Protein AF-A0A2N5IBM0-F1 (afdb_monomer_lite)

Structure (mmCIF, N/CA/C/O backbone):
data_AF-A0A2N5IBM0-F1
#
_entry.id   AF-A0A2N5IBM0-F1
#
loop_
_atom_site.group_PDB
_atom_site.id
_atom_site.type_symbol
_atom_site.label_atom_id
_atom_site.label_alt_id
_atom_site.label_comp_id
_atom_site.label_asym_id
_atom_site.label_entity_id
_atom_site.label_seq_id
_atom_site.pdbx_PDB_ins_code
_atom_site.Cartn_x
_atom_site.Cartn_y
_atom_site.Cartn_z
_atom_site.occupancy
_atom_site.B_iso_or_equiv
_atom_site.auth_seq_id
_atom_site.auth_comp_id
_atom_site.auth_asym_id
_atom_site.auth_atom_id
_atom_site.pdbx_PDB_model_num
ATOM 1 N N . MET A 1 1 ? -4.913 -11.380 8.020 1.00 71.50 1 MET A N 1
ATOM 2 C CA . MET A 1 1 ? -4.009 -10.357 8.608 1.00 71.50 1 MET A CA 1
ATOM 3 C C . MET A 1 1 ? -2.599 -10.583 8.095 1.00 71.50 1 MET A C 1
ATOM 5 O O . MET A 1 1 ? -2.030 -11.643 8.334 1.00 71.50 1 MET A O 1
ATOM 9 N N . ASN A 1 2 ? -2.054 -9.581 7.421 1.00 81.44 2 ASN A N 1
ATOM 10 C CA . ASN A 1 2 ? -0.691 -9.516 6.918 1.00 81.44 2 ASN A CA 1
ATOM 11 C C . ASN A 1 2 ? 0.283 -9.230 8.078 1.00 81.44 2 ASN A C 1
ATOM 13 O O . ASN A 1 2 ? 0.271 -8.148 8.670 1.00 81.44 2 ASN A O 1
ATOM 17 N N . LYS A 1 3 ? 1.095 -10.230 8.436 1.00 84.31 3 LYS A N 1
ATOM 18 C CA . LYS A 1 3 ? 2.022 -10.134 9.571 1.00 84.31 3 LYS A CA 1
ATOM 19 C C . LYS A 1 3 ? 3.274 -9.338 9.218 1.00 84.31 3 LYS A C 1
ATOM 21 O O . LYS A 1 3 ? 3.689 -8.529 10.040 1.00 84.31 3 LYS A O 1
ATOM 26 N N . THR A 1 4 ? 3.812 -9.484 8.009 1.00 87.50 4 THR A N 1
ATOM 27 C CA . THR A 1 4 ? 5.029 -8.768 7.602 1.00 87.50 4 THR A CA 1
ATOM 28 C C . THR A 1 4 ? 4.794 -7.266 7.571 1.00 87.50 4 THR A C 1
ATOM 30 O O . THR A 1 4 ? 5.563 -6.519 8.162 1.00 87.50 4 THR A O 1
ATOM 33 N N . LEU A 1 5 ? 3.698 -6.793 6.966 1.00 86.75 5 LEU A N 1
ATOM 34 C CA . LEU A 1 5 ? 3.370 -5.366 6.938 1.00 86.75 5 LEU A CA 1
ATOM 35 C C . LEU A 1 5 ? 3.181 -4.813 8.351 1.00 86.75 5 LEU A C 1
ATOM 37 O O . LEU A 1 5 ? 3.634 -3.710 8.645 1.00 86.75 5 LEU A O 1
ATOM 41 N N . LYS A 1 6 ? 2.539 -5.581 9.239 1.00 86.44 6 LYS A N 1
ATOM 42 C CA . LYS A 1 6 ? 2.393 -5.195 10.644 1.00 86.44 6 LYS A CA 1
ATOM 43 C C . LYS A 1 6 ? 3.760 -5.047 11.325 1.00 86.44 6 LYS A C 1
ATOM 45 O O . LYS A 1 6 ? 4.031 -3.995 11.897 1.00 86.44 6 LYS A O 1
ATOM 50 N N . GLU A 1 7 ? 4.633 -6.044 11.203 1.00 88.88 7 GLU A N 1
ATOM 51 C CA . GLU A 1 7 ? 5.989 -6.016 11.771 1.00 88.88 7 GLU A CA 1
ATOM 52 C C . GLU A 1 7 ? 6.839 -4.873 11.190 1.00 88.88 7 GLU A C 1
ATOM 54 O O . GLU A 1 7 ? 7.524 -4.163 11.932 1.00 88.88 7 GLU A O 1
ATOM 59 N N . MET A 1 8 ? 6.750 -4.629 9.879 1.00 88.69 8 MET A N 1
ATOM 60 C CA . MET A 1 8 ? 7.423 -3.516 9.200 1.00 88.69 8 MET A CA 1
ATOM 61 C C . MET A 1 8 ? 6.976 -2.153 9.740 1.00 88.69 8 MET A C 1
ATOM 63 O O . MET A 1 8 ? 7.793 -1.243 9.839 1.00 88.69 8 MET A O 1
ATOM 67 N N . VAL A 1 9 ? 5.700 -1.985 10.099 1.00 88.69 9 VAL A N 1
ATOM 68 C CA . VAL A 1 9 ? 5.185 -0.724 10.663 1.00 88.69 9 VAL A CA 1
ATOM 69 C C . VAL A 1 9 ? 5.591 -0.544 12.124 1.00 88.69 9 VAL A C 1
ATOM 71 O O . VAL A 1 9 ? 5.927 0.570 12.525 1.00 88.69 9 VAL A O 1
ATOM 74 N N . GLU A 1 10 ? 5.565 -1.619 12.914 1.00 87.31 10 GLU A N 1
ATOM 75 C CA . GLU A 1 10 ? 5.909 -1.594 14.343 1.00 87.31 10 GLU A CA 1
ATOM 76 C C . GLU A 1 10 ? 7.407 -1.351 14.581 1.00 87.31 10 GLU A C 1
ATOM 78 O O . GLU A 1 10 ? 7.785 -0.704 15.558 1.00 87.31 10 GLU A O 1
ATOM 83 N N . THR A 1 11 ? 8.265 -1.837 13.681 1.00 87.81 11 THR A N 1
ATOM 84 C CA . THR A 1 11 ? 9.730 -1.706 13.790 1.00 87.81 11 THR A CA 1
ATOM 85 C C . THR A 1 11 ? 10.311 -0.603 12.906 1.00 87.81 11 THR A C 1
ATOM 87 O O . THR A 1 11 ? 11.381 -0.059 13.198 1.00 87.81 11 THR A O 1
ATOM 90 N N . GLY A 1 12 ? 9.615 -0.260 11.823 1.00 82.94 12 GLY A N 1
ATOM 91 C CA . GLY A 1 12 ? 10.070 0.681 10.815 1.00 82.94 12 GLY A CA 1
ATOM 92 C C . GLY A 1 12 ? 9.965 2.138 11.250 1.00 82.94 12 GLY A C 1
ATOM 93 O O . GLY A 1 12 ? 9.052 2.562 11.961 1.00 82.94 12 GLY A O 1
ATOM 94 N N . LYS A 1 13 ? 10.911 2.939 10.762 1.00 85.12 13 LYS A N 1
ATOM 95 C CA . LYS A 1 13 ? 10.915 4.399 10.895 1.00 85.12 13 LYS A CA 1
ATOM 96 C C . LYS A 1 13 ? 10.642 5.032 9.535 1.00 85.12 13 LYS A C 1
ATOM 98 O O . LYS A 1 13 ? 10.971 4.414 8.520 1.00 85.12 13 LYS A O 1
ATOM 103 N N . PRO A 1 14 ? 10.078 6.251 9.492 1.00 86.88 14 PRO A N 1
ATOM 104 C CA . PRO A 1 14 ? 9.889 6.925 8.224 1.00 86.88 14 PRO A CA 1
ATOM 105 C C . PRO A 1 14 ? 11.245 7.154 7.556 1.00 86.88 14 PRO A C 1
ATOM 107 O O . PRO A 1 14 ? 12.193 7.588 8.215 1.00 86.88 14 PRO A O 1
ATOM 110 N N . LYS A 1 15 ? 11.330 6.945 6.239 1.00 85.00 15 LYS A N 1
ATOM 111 C CA . LYS A 1 15 ? 12.527 7.346 5.471 1.00 85.00 15 LYS A CA 1
ATOM 112 C C . LYS A 1 15 ? 12.714 8.872 5.458 1.00 85.00 15 LYS A C 1
ATOM 114 O O . LYS A 1 15 ? 13.803 9.368 5.187 1.00 85.00 15 LYS A O 1
ATOM 119 N N . LEU A 1 16 ? 11.657 9.610 5.803 1.00 82.06 16 LEU A N 1
ATOM 120 C CA . LEU A 1 16 ? 11.615 11.060 5.955 1.00 82.06 16 LEU A CA 1
ATOM 121 C C . LEU A 1 16 ? 11.727 11.472 7.434 1.00 82.06 16 LEU A C 1
ATOM 123 O O . LEU A 1 16 ? 10.717 11.498 8.140 1.00 82.06 16 LEU A O 1
ATOM 127 N N . PRO A 1 17 ? 12.924 11.850 7.919 1.00 76.94 17 PRO A N 1
ATOM 128 C CA . PRO A 1 17 ? 13.152 12.135 9.338 1.00 76.94 17 PRO A CA 1
ATOM 129 C C . PRO A 1 17 ? 12.473 13.421 9.834 1.00 76.94 17 PRO A C 1
ATOM 131 O O . PRO A 1 17 ? 12.366 13.628 11.038 1.00 76.94 17 PRO A O 1
ATOM 134 N N . HIS A 1 18 ? 12.020 14.287 8.924 1.00 83.44 18 HIS A N 1
ATOM 135 C CA . HIS A 1 18 ? 11.379 15.567 9.244 1.00 83.44 18 HIS A CA 1
ATOM 136 C C . HIS A 1 18 ? 9.847 15.505 9.235 1.00 83.44 18 HIS A C 1
ATOM 138 O O . HIS A 1 18 ? 9.195 16.546 9.290 1.00 83.44 18 HIS A O 1
ATOM 144 N N . LEU A 1 19 ? 9.262 14.309 9.120 1.00 84.50 19 LEU A N 1
ATOM 145 C CA . LEU A 1 19 ? 7.814 14.164 9.095 1.00 84.50 19 LEU A CA 1
ATOM 146 C C . LEU A 1 19 ? 7.218 14.523 10.463 1.00 84.50 19 LEU A C 1
ATOM 148 O O . LEU A 1 19 ? 7.680 14.043 11.497 1.00 84.50 19 LEU A O 1
ATOM 152 N N . GLU A 1 20 ? 6.178 15.356 10.470 1.00 88.12 20 GLU A N 1
ATOM 153 C CA . GLU A 1 20 ? 5.479 15.707 11.705 1.00 88.12 20 GLU A CA 1
ATOM 154 C C . GLU A 1 20 ? 4.860 14.465 12.358 1.00 88.12 20 GLU A C 1
ATOM 156 O O . GLU A 1 20 ? 4.321 13.590 11.677 1.00 88.12 20 GLU A O 1
ATOM 161 N N . GLU A 1 21 ? 4.851 14.422 13.692 1.00 88.25 21 GLU A N 1
ATOM 162 C CA . GLU A 1 21 ? 4.325 13.285 14.458 1.00 88.25 21 GLU A CA 1
ATOM 163 C C . GLU A 1 21 ? 2.876 12.939 14.077 1.00 88.25 21 GLU A C 1
ATOM 165 O O . GLU A 1 21 ? 2.500 11.770 13.984 1.00 88.25 21 GLU A O 1
ATOM 170 N N . LYS A 1 22 ? 2.060 13.958 13.789 1.00 86.38 22 LYS A N 1
ATOM 171 C CA . LYS A 1 22 ? 0.676 13.774 13.344 1.00 86.38 22 LYS A CA 1
ATOM 172 C C . LYS A 1 22 ? 0.590 13.033 12.008 1.00 86.38 22 LYS A C 1
ATOM 174 O O . LYS A 1 22 ? -0.294 12.196 11.846 1.00 86.38 22 LYS A O 1
ATOM 179 N N . GLU A 1 23 ? 1.473 13.328 11.057 1.00 85.69 23 GLU A N 1
ATOM 180 C CA . GLU A 1 23 ? 1.491 12.625 9.772 1.00 85.69 23 GLU A CA 1
ATOM 181 C C . GLU A 1 23 ? 2.105 11.229 9.913 1.00 85.69 23 GLU A C 1
ATOM 183 O O . GLU A 1 23 ? 1.550 10.287 9.352 1.00 85.69 23 GLU A O 1
ATOM 188 N N . ILE A 1 24 ? 3.148 11.057 10.738 1.00 88.25 24 ILE A N 1
ATOM 189 C CA . ILE A 1 24 ? 3.688 9.730 11.089 1.00 88.25 24 ILE A CA 1
ATOM 190 C C . ILE A 1 24 ? 2.562 8.815 11.582 1.00 88.25 24 ILE A C 1
ATOM 192 O O . ILE A 1 24 ? 2.357 7.733 11.030 1.00 88.25 24 ILE A O 1
ATOM 196 N N . ARG A 1 25 ? 1.774 9.281 12.559 1.00 87.06 25 ARG A N 1
ATOM 197 C CA . ARG A 1 25 ? 0.655 8.512 13.118 1.00 87.06 25 ARG A CA 1
ATOM 198 C C . ARG A 1 25 ? -0.378 8.136 12.058 1.00 87.06 25 ARG A C 1
ATOM 200 O O . ARG A 1 25 ? -0.870 7.015 12.083 1.00 87.06 25 ARG A O 1
ATOM 207 N N . LYS A 1 26 ? -0.688 9.022 11.105 1.00 86.56 26 LYS A N 1
ATOM 208 C CA . LYS A 1 26 ? -1.638 8.720 10.017 1.00 86.56 26 LYS A CA 1
ATOM 209 C C . LYS A 1 26 ? -1.122 7.637 9.075 1.00 86.56 26 LYS A C 1
ATOM 211 O O . LYS A 1 26 ? -1.885 6.742 8.729 1.00 86.56 26 LYS A O 1
ATOM 216 N N . TYR A 1 27 ? 0.149 7.689 8.679 1.00 88.44 27 TYR A N 1
ATOM 217 C CA . TYR A 1 27 ? 0.741 6.639 7.844 1.00 88.44 27 TYR A CA 1
ATOM 218 C C . TYR A 1 27 ? 0.791 5.298 8.573 1.00 88.44 27 TYR A C 1
ATOM 220 O O . TYR A 1 27 ? 0.351 4.293 8.022 1.00 88.44 27 TYR A O 1
ATOM 228 N N . GLN A 1 28 ? 1.267 5.283 9.821 1.00 88.81 28 GLN A N 1
ATOM 229 C CA . GLN A 1 28 ? 1.307 4.065 10.631 1.00 88.81 28 GLN A CA 1
ATOM 230 C C . GLN A 1 28 ? -0.093 3.480 10.825 1.00 88.81 28 GLN A C 1
ATOM 232 O O . GLN A 1 28 ? -0.297 2.292 10.596 1.00 88.81 28 GLN A O 1
ATOM 237 N N . PHE A 1 29 ? -1.072 4.320 11.165 1.00 87.12 29 PHE A N 1
ATOM 238 C CA . PHE A 1 29 ? -2.466 3.910 11.283 1.00 87.12 29 PHE A CA 1
ATOM 239 C C . PHE A 1 29 ? -2.992 3.318 9.971 1.00 87.12 29 PHE A C 1
ATOM 241 O O . PHE A 1 29 ? -3.497 2.201 9.966 1.00 87.12 29 PHE A O 1
ATOM 248 N N . GLY A 1 30 ? -2.801 4.005 8.842 1.00 87.75 30 GLY A N 1
ATOM 249 C CA . GLY A 1 30 ? -3.213 3.519 7.524 1.00 87.75 30 GLY A CA 1
ATOM 250 C C . GLY A 1 30 ? -2.600 2.170 7.141 1.00 87.75 30 GLY A C 1
ATOM 251 O O . GLY A 1 30 ? -3.299 1.298 6.629 1.00 87.75 30 GLY A O 1
ATOM 252 N N . LEU A 1 31 ? -1.312 1.965 7.422 1.00 88.94 31 LEU A N 1
ATOM 253 C CA . LEU A 1 31 ? -0.633 0.700 7.137 1.00 88.94 31 LEU A CA 1
ATOM 254 C C . LEU A 1 31 ? -1.070 -0.430 8.083 1.00 88.94 31 LEU A C 1
ATOM 256 O O . LEU A 1 31 ? -1.212 -1.563 7.630 1.00 88.94 31 LEU A O 1
ATOM 260 N N . LEU A 1 32 ? -1.332 -0.141 9.363 1.00 87.00 32 LEU A N 1
ATOM 261 C CA . LEU A 1 32 ? -1.889 -1.115 10.317 1.00 87.00 32 LEU A CA 1
ATOM 262 C C . LEU A 1 32 ? -3.322 -1.524 9.958 1.00 87.00 32 LEU A C 1
ATOM 264 O O . LEU A 1 32 ? -3.711 -2.682 10.117 1.00 87.00 32 LEU A O 1
ATOM 268 N N . LEU A 1 33 ? -4.111 -0.579 9.450 1.00 82.88 33 LEU A N 1
ATOM 269 C CA . LEU A 1 33 ? -5.416 -0.883 8.882 1.00 82.88 33 LEU A CA 1
ATOM 270 C C . LEU A 1 33 ? -5.259 -1.818 7.691 1.00 82.88 33 LEU A C 1
ATOM 272 O O . LEU A 1 33 ? -5.821 -2.910 7.697 1.00 82.88 33 LEU A O 1
ATOM 276 N N . LEU A 1 34 ? -4.446 -1.431 6.704 1.00 84.31 34 LEU A N 1
ATOM 277 C CA . LEU A 1 34 ? -4.197 -2.244 5.517 1.00 84.31 34 LEU A CA 1
ATOM 278 C C . LEU A 1 34 ? -3.734 -3.660 5.891 1.00 84.31 34 LEU A C 1
ATOM 280 O O . LEU A 1 34 ? -4.255 -4.628 5.346 1.00 84.31 34 LEU A O 1
ATOM 284 N N . SER A 1 35 ? -2.833 -3.800 6.868 1.00 83.81 35 SER A N 1
ATOM 285 C CA . SER A 1 35 ? -2.345 -5.109 7.316 1.00 83.81 35 SER A CA 1
ATOM 286 C C . SER A 1 35 ? -3.430 -5.972 7.968 1.00 83.81 35 SER A C 1
ATOM 288 O O . SER A 1 35 ? -3.391 -7.201 7.892 1.00 83.81 35 SER A O 1
ATOM 290 N N . SER A 1 36 ? -4.443 -5.346 8.562 1.00 77.31 36 SER A N 1
ATOM 291 C CA . SER A 1 36 ? -5.601 -6.047 9.111 1.00 77.31 36 SER A CA 1
ATOM 292 C C . SER A 1 36 ? -6.534 -6.551 8.007 1.00 77.31 36 SER A C 1
ATOM 294 O O . SER A 1 36 ? -7.088 -7.640 8.149 1.00 77.31 36 SER A O 1
ATOM 296 N N . PHE A 1 37 ? -6.663 -5.812 6.896 1.00 71.81 37 PHE A N 1
ATOM 297 C CA . PHE A 1 37 ? -7.643 -6.096 5.841 1.00 71.81 37 PHE A CA 1
ATOM 298 C C . PHE A 1 37 ? -7.207 -7.082 4.761 1.00 71.81 37 PHE A C 1
ATOM 300 O O . PHE A 1 37 ? -8.062 -7.564 4.023 1.00 71.81 37 PHE A O 1
ATOM 307 N N . VAL A 1 38 ? -5.908 -7.331 4.608 1.00 72.94 38 VAL A N 1
ATOM 308 C CA . VAL A 1 38 ? -5.387 -8.031 3.425 1.00 72.94 38 VAL A CA 1
ATOM 309 C C . VAL A 1 38 ? -4.404 -9.127 3.824 1.00 72.94 38 VAL A C 1
ATOM 311 O O . VAL A 1 38 ? -3.710 -9.015 4.836 1.00 72.94 38 VAL A O 1
ATOM 314 N N . CYS A 1 39 ? -4.345 -10.191 3.031 1.00 69.75 39 CYS A N 1
ATOM 315 C CA . CYS A 1 39 ? -3.276 -11.189 3.020 1.00 69.75 39 CYS A CA 1
ATOM 316 C C . CYS A 1 39 ? -2.238 -10.857 1.936 1.00 69.75 39 CYS A C 1
ATOM 318 O O . CYS A 1 39 ? -2.491 -10.046 1.046 1.00 69.75 39 CYS A O 1
ATOM 320 N N . GLU A 1 40 ? -1.046 -11.438 2.047 1.00 68.12 40 GLU A N 1
ATOM 321 C CA . GLU A 1 40 ? 0.138 -11.023 1.284 1.00 68.12 40 GLU A CA 1
ATOM 322 C C . GLU A 1 40 ? 0.255 -11.662 -0.094 1.00 68.12 40 GLU A C 1
ATOM 324 O O . GLU A 1 40 ? 0.063 -12.864 -0.240 1.00 68.12 40 GLU A O 1
ATOM 329 N N . ASP A 1 41 ? 0.613 -10.834 -1.073 1.00 71.88 41 ASP A N 1
ATOM 330 C CA . ASP A 1 41 ? 1.095 -11.221 -2.403 1.00 71.88 41 ASP A CA 1
ATOM 331 C C . ASP A 1 41 ? 1.963 -10.111 -3.034 1.00 71.88 41 ASP A C 1
ATOM 333 O O . ASP A 1 41 ? 3.021 -10.374 -3.590 1.00 71.88 41 ASP A O 1
ATOM 337 N N . PHE A 1 42 ? 1.606 -8.829 -2.886 1.00 73.00 42 PHE A N 1
ATOM 338 C CA . PHE A 1 42 ? 2.458 -7.735 -3.389 1.00 73.00 42 PHE A CA 1
ATOM 339 C C . PHE A 1 42 ? 3.777 -7.565 -2.628 1.00 73.00 42 PHE A C 1
ATOM 341 O O . PHE A 1 42 ? 4.690 -6.931 -3.152 1.00 73.00 42 PHE A O 1
ATOM 348 N N . LEU A 1 43 ? 3.882 -8.108 -1.413 1.00 81.69 43 LEU A N 1
ATOM 349 C CA . LEU A 1 43 ? 5.140 -8.141 -0.662 1.00 81.69 43 LEU A CA 1
ATOM 350 C C . LEU A 1 43 ? 6.069 -9.277 -1.122 1.00 81.69 43 LEU A C 1
ATOM 352 O O . LEU A 1 43 ? 7.238 -9.272 -0.750 1.00 81.69 43 LEU A O 1
ATOM 356 N N . ASP A 1 44 ? 5.591 -10.180 -1.988 1.00 84.81 44 ASP A N 1
ATOM 357 C CA . ASP A 1 44 ? 6.440 -11.162 -2.676 1.00 84.81 44 ASP A CA 1
ATOM 358 C C . ASP A 1 44 ? 7.240 -10.520 -3.824 1.00 84.81 44 ASP A C 1
ATOM 360 O O . ASP A 1 44 ? 8.208 -11.098 -4.325 1.00 84.81 44 ASP A O 1
ATOM 364 N N . LEU A 1 45 ? 6.848 -9.316 -4.262 1.00 88.62 45 LEU A N 1
ATOM 365 C CA . LEU A 1 45 ? 7.613 -8.532 -5.226 1.00 88.62 45 LEU A CA 1
ATOM 366 C C . LEU A 1 45 ? 8.879 -7.967 -4.564 1.00 88.62 45 LEU A C 1
ATOM 368 O O . LEU A 1 45 ? 8.877 -7.680 -3.373 1.00 88.62 45 LEU A O 1
ATOM 372 N N . PRO A 1 46 ? 9.963 -7.721 -5.313 1.00 91.44 46 PRO A N 1
ATOM 373 C CA . PRO A 1 46 ? 11.106 -6.987 -4.783 1.00 91.44 46 PRO A CA 1
ATOM 374 C C . PRO A 1 46 ? 10.751 -5.525 -4.456 1.00 91.44 46 PRO A C 1
ATOM 376 O O . PRO A 1 46 ? 9.958 -4.880 -5.146 1.00 91.44 46 PRO A O 1
ATOM 379 N N . VAL A 1 47 ? 11.389 -4.960 -3.427 1.00 92.06 47 VAL A N 1
ATOM 380 C CA . VAL A 1 47 ? 11.321 -3.514 -3.151 1.00 92.06 47 VAL A CA 1
ATOM 381 C C . VAL A 1 47 ? 11.984 -2.744 -4.296 1.00 92.06 47 VAL A C 1
ATOM 383 O O . VAL A 1 47 ? 13.046 -3.134 -4.782 1.00 92.06 47 VAL A O 1
ATOM 386 N N . LEU A 1 48 ? 11.385 -1.627 -4.710 1.00 90.62 48 LEU A N 1
ATOM 387 C CA . LEU A 1 48 ? 11.965 -0.734 -5.711 1.00 90.62 48 LEU A CA 1
ATOM 388 C C . LEU A 1 48 ? 13.293 -0.150 -5.207 1.00 90.62 48 LEU A C 1
ATOM 390 O O . LEU A 1 48 ? 13.331 0.521 -4.175 1.00 90.62 48 LEU A O 1
ATOM 394 N N . SER A 1 49 ? 14.370 -0.389 -5.952 1.00 88.94 49 SER A N 1
ATOM 395 C CA . SER A 1 49 ? 15.710 0.099 -5.623 1.00 88.94 49 SER A CA 1
ATOM 396 C C . SER A 1 49 ? 16.007 1.460 -6.265 1.00 88.94 49 SER A C 1
ATOM 398 O O . SER A 1 49 ? 15.353 1.878 -7.223 1.00 88.94 49 SER A O 1
ATOM 400 N N . ASP A 1 50 ? 17.051 2.139 -5.787 1.00 86.44 50 ASP A N 1
ATOM 401 C CA . ASP A 1 50 ? 17.537 3.383 -6.406 1.00 86.44 50 ASP A CA 1
ATOM 402 C C . ASP A 1 50 ? 18.079 3.145 -7.835 1.00 86.44 50 ASP A C 1
ATOM 404 O O . ASP A 1 50 ? 18.043 4.036 -8.682 1.00 86.44 50 ASP A O 1
ATOM 408 N N . HIS A 1 51 ? 18.496 1.909 -8.130 1.00 88.12 51 HIS A N 1
ATOM 409 C CA . HIS A 1 51 ? 18.989 1.437 -9.430 1.00 88.12 51 HIS A CA 1
ATOM 410 C C . HIS A 1 51 ? 17.891 0.796 -10.295 1.00 88.12 51 HIS A C 1
ATOM 412 O O . HIS A 1 51 ? 18.169 -0.004 -11.183 1.00 88.12 51 HIS A O 1
ATOM 418 N N . LYS A 1 52 ? 16.619 1.132 -10.047 1.00 84.81 52 LYS A N 1
ATOM 419 C CA . LYS A 1 52 ? 15.454 0.486 -10.676 1.00 84.81 52 LYS A CA 1
ATOM 420 C C . LYS A 1 52 ? 15.499 0.374 -12.201 1.00 84.81 52 LYS A C 1
ATOM 422 O O . LYS A 1 52 ? 14.931 -0.565 -12.731 1.00 84.81 52 LYS A O 1
ATOM 427 N N . TYR A 1 53 ? 16.148 1.300 -12.908 1.00 91.44 53 TYR A N 1
ATOM 428 C CA . TYR A 1 53 ? 16.206 1.296 -14.377 1.00 91.44 53 TYR A CA 1
ATOM 429 C C . TYR A 1 53 ? 17.239 0.323 -14.968 1.00 91.44 53 TYR A C 1
ATOM 431 O O . TYR A 1 53 ? 17.329 0.216 -16.192 1.00 91.44 53 TYR A O 1
ATOM 439 N N . ASP A 1 54 ? 17.988 -0.387 -14.120 1.00 92.06 54 ASP A N 1
ATOM 440 C CA . ASP A 1 54 ? 18.986 -1.378 -14.533 1.00 92.06 54 ASP A CA 1
ATOM 441 C C . ASP A 1 54 ? 18.373 -2.771 -14.760 1.00 92.06 54 ASP A C 1
ATOM 443 O O . ASP A 1 54 ? 19.003 -3.637 -15.368 1.00 92.06 54 ASP A O 1
ATOM 447 N N . THR A 1 55 ? 17.138 -2.993 -14.298 1.00 92.06 55 THR A N 1
ATOM 448 C CA . THR A 1 55 ? 16.433 -4.277 -14.396 1.00 92.06 55 THR A CA 1
ATOM 449 C C . THR A 1 55 ? 14.953 -4.085 -14.694 1.00 92.06 55 THR A C 1
ATOM 451 O O . THR A 1 55 ? 14.279 -3.315 -14.011 1.00 92.06 55 THR A O 1
ATOM 454 N N . ASP A 1 56 ? 14.430 -4.851 -15.649 1.00 93.88 56 ASP A N 1
ATOM 455 C CA . ASP A 1 56 ? 12.993 -4.916 -15.909 1.00 93.88 56 ASP A CA 1
ATOM 456 C C . ASP A 1 56 ? 12.290 -5.799 -14.864 1.00 93.88 56 ASP A C 1
ATOM 458 O O . ASP A 1 56 ? 12.848 -6.789 -14.385 1.00 93.88 56 ASP A O 1
ATOM 462 N N . GLY A 1 57 ? 11.051 -5.452 -14.509 1.00 92.19 57 GLY A N 1
ATOM 463 C CA . GLY A 1 57 ? 10.268 -6.216 -13.539 1.00 92.19 57 GLY A CA 1
ATOM 464 C C . GLY A 1 57 ? 9.162 -5.427 -12.844 1.00 92.19 57 GLY A C 1
ATOM 465 O O . GLY A 1 57 ? 8.927 -4.249 -13.123 1.00 92.19 57 GLY A O 1
ATOM 466 N N . LEU A 1 58 ? 8.476 -6.109 -11.925 1.00 91.00 58 LEU A N 1
ATOM 467 C CA . LEU A 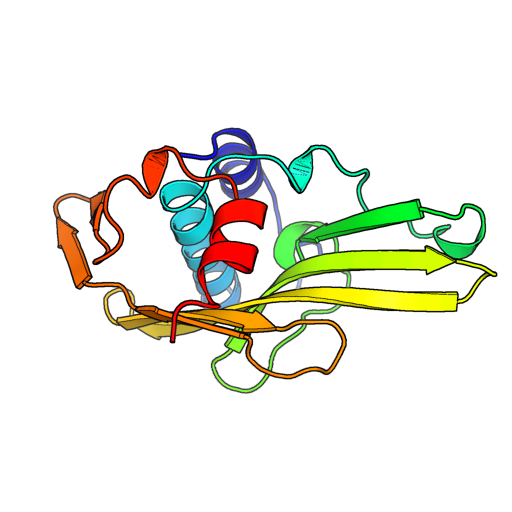1 58 ? 7.523 -5.510 -10.994 1.00 91.00 58 LEU A CA 1
ATOM 468 C C . LEU A 1 58 ? 8.186 -5.322 -9.635 1.00 91.00 58 LEU A C 1
ATOM 470 O O . LEU A 1 58 ? 8.838 -6.230 -9.128 1.00 91.00 58 LEU A O 1
ATOM 474 N N . PHE A 1 59 ? 7.975 -4.155 -9.045 1.00 92.56 59 PHE A N 1
ATOM 475 C CA . PHE A 1 59 ? 8.556 -3.772 -7.768 1.00 92.56 59 PHE A CA 1
ATOM 476 C C . PHE A 1 59 ? 7.510 -3.076 -6.915 1.00 92.56 59 PHE A C 1
ATOM 478 O O . PHE A 1 59 ? 6.600 -2.449 -7.453 1.00 92.56 59 PHE A O 1
ATOM 485 N N . TYR A 1 60 ? 7.662 -3.109 -5.596 1.00 91.06 60 TYR A N 1
ATOM 486 C CA . TYR A 1 60 ? 6.784 -2.361 -4.700 1.00 91.06 60 TYR A CA 1
ATOM 487 C C . TYR A 1 60 ? 7.532 -1.290 -3.907 1.00 91.06 60 TYR A C 1
ATOM 489 O O . TYR A 1 60 ? 8.747 -1.325 -3.706 1.00 91.06 60 TYR A O 1
ATOM 497 N N . THR A 1 61 ? 6.798 -0.293 -3.435 1.00 91.25 61 THR A N 1
ATOM 498 C CA . THR A 1 61 ? 7.299 0.745 -2.537 1.00 91.25 61 THR A CA 1
ATOM 499 C C . THR A 1 61 ? 6.223 1.064 -1.514 1.00 91.25 61 THR A C 1
ATOM 501 O O . THR A 1 61 ? 5.083 1.336 -1.878 1.00 91.25 61 THR A O 1
ATOM 504 N N . ILE A 1 62 ? 6.587 1.052 -0.232 1.00 91.69 62 ILE A N 1
ATOM 505 C CA . ILE A 1 62 ? 5.753 1.591 0.844 1.00 91.69 62 ILE A CA 1
ATOM 506 C C . ILE A 1 62 ? 6.271 2.996 1.112 1.00 91.69 62 ILE A C 1
ATOM 508 O O . ILE A 1 62 ? 7.384 3.136 1.620 1.00 91.69 62 ILE A O 1
ATOM 512 N N . SER A 1 63 ? 5.505 4.033 0.765 1.00 88.81 63 SER A N 1
ATOM 513 C CA . SER A 1 63 ? 6.014 5.414 0.783 1.00 88.81 63 SER A CA 1
ATOM 514 C C . SER A 1 63 ? 6.545 5.832 2.153 1.00 88.81 63 SER A C 1
ATOM 516 O O . SER A 1 63 ? 7.597 6.452 2.242 1.00 88.81 63 SER A O 1
ATOM 518 N N . TYR A 1 64 ? 5.878 5.413 3.231 1.00 89.38 64 TYR A N 1
ATOM 519 C CA . TYR A 1 64 ? 6.328 5.680 4.598 1.00 89.38 64 TYR A CA 1
ATOM 520 C C . TYR A 1 64 ? 7.725 5.102 4.896 1.00 89.38 64 TYR A C 1
ATOM 522 O O . TYR A 1 64 ? 8.548 5.776 5.509 1.00 89.38 64 TYR A O 1
ATOM 530 N N . LEU A 1 65 ? 8.014 3.876 4.448 1.00 89.56 65 LEU A N 1
ATOM 531 C CA . LEU A 1 65 ? 9.224 3.135 4.830 1.00 89.56 65 LEU A CA 1
ATOM 532 C C . LEU A 1 65 ? 10.369 3.281 3.824 1.00 89.56 65 LEU A C 1
ATOM 534 O O . LEU A 1 65 ? 11.536 3.228 4.204 1.00 89.56 65 LEU A O 1
ATOM 538 N N . HIS A 1 66 ? 10.050 3.411 2.537 1.00 89.44 66 HIS A N 1
ATOM 539 C CA . HIS A 1 66 ? 11.009 3.215 1.448 1.00 89.44 66 HIS A CA 1
ATOM 540 C C . HIS A 1 66 ? 11.192 4.450 0.565 1.00 89.44 66 HIS A C 1
ATOM 542 O O . HIS A 1 66 ? 12.203 4.526 -0.136 1.00 89.44 66 HIS A O 1
ATOM 548 N N . ASP A 1 67 ? 10.275 5.419 0.596 1.00 83.31 67 ASP A N 1
ATOM 549 C CA . ASP A 1 67 ? 10.317 6.581 -0.293 1.00 83.31 67 ASP A CA 1
ATOM 550 C C . ASP A 1 67 ? 10.850 7.830 0.423 1.00 83.31 67 ASP A C 1
ATOM 552 O O . ASP A 1 67 ? 10.494 8.143 1.557 1.00 83.31 67 ASP A O 1
ATOM 556 N N . SER A 1 68 ? 11.761 8.536 -0.244 1.00 75.94 68 SER A N 1
ATOM 557 C CA . SER A 1 68 ? 12.287 9.829 0.206 1.00 75.94 68 SER A CA 1
ATOM 558 C C . SER A 1 68 ? 11.316 10.982 -0.049 1.00 75.94 68 SER A C 1
ATOM 560 O O . SER A 1 68 ? 11.623 12.121 0.287 1.00 75.94 68 SER A O 1
ATOM 562 N N . GLN A 1 69 ? 10.172 10.716 -0.678 1.00 75.81 69 GLN A N 1
ATOM 563 C CA . GLN A 1 69 ? 9.077 11.655 -0.868 1.00 75.81 69 GLN A CA 1
ATOM 564 C C . GLN A 1 69 ? 7.754 10.976 -0.501 1.00 75.81 69 GLN A C 1
ATOM 566 O O . GLN A 1 69 ? 7.574 9.778 -0.695 1.00 75.81 69 GLN A O 1
ATOM 571 N N . LEU A 1 70 ? 6.807 11.740 0.046 1.00 67.12 70 LEU A N 1
ATOM 572 C CA . LEU A 1 70 ? 5.461 11.226 0.290 1.00 67.12 70 LEU A CA 1
ATOM 573 C C . LEU A 1 70 ? 4.553 11.566 -0.882 1.00 67.12 70 LEU A C 1
ATOM 575 O O . LEU A 1 70 ? 4.428 12.732 -1.253 1.00 67.12 70 LEU A O 1
ATOM 579 N N . GLY A 1 71 ? 3.838 10.563 -1.384 1.00 65.31 71 GLY A N 1
ATOM 580 C CA . GLY A 1 71 ? 2.641 10.794 -2.179 1.00 65.31 71 GLY A CA 1
ATOM 581 C C . GLY A 1 71 ? 1.493 11.204 -1.259 1.00 65.31 71 GLY A C 1
ATOM 582 O O . GLY A 1 71 ? 0.903 10.356 -0.588 1.00 65.31 71 GLY A O 1
ATOM 583 N N . TYR A 1 72 ? 1.164 12.494 -1.212 1.00 69.06 72 TYR A N 1
ATOM 584 C CA . TYR A 1 72 ? -0.043 12.972 -0.539 1.00 69.06 72 TYR A CA 1
ATOM 585 C C . TYR A 1 72 ? -0.836 13.919 -1.436 1.00 69.06 72 TYR A C 1
ATOM 587 O O . TYR A 1 72 ? -0.276 14.716 -2.186 1.00 69.06 72 TYR A O 1
ATOM 595 N N . SER A 1 73 ? -2.159 13.834 -1.339 1.00 65.19 73 SER A N 1
ATOM 596 C CA . SER A 1 73 ? -3.085 14.753 -2.000 1.00 65.19 73 SER A CA 1
ATOM 597 C C . SER A 1 73 ? -4.207 15.086 -1.026 1.00 65.19 73 SER A C 1
ATOM 599 O O . SER A 1 73 ? -5.142 14.306 -0.841 1.00 65.19 73 SER A O 1
ATOM 601 N N . GLY A 1 74 ? -4.089 16.232 -0.349 1.00 73.19 74 GLY A N 1
ATOM 602 C CA . GLY A 1 74 ? -5.039 16.658 0.680 1.00 73.19 74 GLY A CA 1
ATOM 603 C C . GLY A 1 74 ? -5.100 15.681 1.860 1.00 73.19 74 GLY A C 1
ATOM 604 O O . GLY A 1 74 ? -4.174 15.601 2.667 1.00 73.19 74 GLY A O 1
ATOM 605 N N . THR A 1 75 ? -6.208 14.949 1.982 1.00 75.81 75 THR A N 1
ATOM 606 C CA . THR A 1 75 ? -6.429 13.935 3.029 1.00 75.81 75 THR A CA 1
ATOM 607 C C . THR A 1 75 ? -5.944 12.537 2.652 1.00 75.81 75 THR A C 1
ATOM 609 O O . THR A 1 75 ? -5.923 11.658 3.516 1.00 75.81 75 THR A O 1
ATOM 612 N N . SER A 1 76 ? -5.533 12.336 1.405 1.00 85.25 76 SER A N 1
ATOM 613 C CA . SER A 1 76 ? -5.119 11.034 0.898 1.00 85.25 76 SER A CA 1
ATOM 614 C C . SER A 1 76 ? -3.623 10.819 1.115 1.00 85.25 76 SER A C 1
ATOM 616 O O . SER A 1 76 ? -2.814 11.696 0.789 1.00 85.25 76 SER A O 1
ATOM 618 N N . ARG A 1 77 ? -3.253 9.668 1.685 1.00 88.56 77 ARG A N 1
ATOM 619 C CA . ARG A 1 77 ? -1.872 9.227 1.926 1.00 88.56 77 ARG A CA 1
ATOM 620 C C . ARG A 1 77 ? -1.606 7.976 1.109 1.00 88.56 77 ARG A C 1
ATOM 622 O O . ARG A 1 77 ? -2.324 6.993 1.262 1.00 88.56 77 ARG A O 1
ATOM 629 N N . THR A 1 78 ? -0.558 7.995 0.296 1.00 90.69 78 THR A N 1
ATOM 630 C CA . THR A 1 78 ? -0.155 6.822 -0.489 1.00 90.69 78 THR A CA 1
ATOM 631 C C . THR A 1 78 ? 0.487 5.786 0.429 1.00 90.69 78 THR A C 1
ATOM 633 O O . THR A 1 78 ? 1.538 6.037 1.014 1.00 90.69 78 THR A O 1
ATOM 636 N N . LEU A 1 79 ? -0.133 4.620 0.578 1.00 90.12 79 LEU A N 1
ATOM 637 C CA . LEU A 1 79 ? 0.368 3.551 1.440 1.00 90.12 79 LEU A CA 1
ATOM 638 C C . LEU A 1 79 ? 1.330 2.624 0.701 1.00 90.12 79 LEU A C 1
ATOM 640 O O . LEU A 1 79 ? 2.402 2.308 1.217 1.00 90.12 79 LEU A O 1
ATOM 644 N N . LEU A 1 80 ? 0.945 2.197 -0.501 1.00 89.62 80 LEU A N 1
ATOM 645 C CA . LEU A 1 80 ? 1.685 1.233 -1.308 1.00 89.62 80 LEU A CA 1
ATOM 646 C C . LEU A 1 80 ? 1.587 1.605 -2.784 1.00 89.62 80 LEU A C 1
ATOM 648 O O . LEU A 1 80 ? 0.515 1.947 -3.283 1.00 89.62 80 LEU A O 1
ATOM 652 N N . VAL A 1 81 ? 2.709 1.495 -3.485 1.00 89.88 81 VAL A N 1
ATOM 653 C CA . VAL A 1 81 ? 2.794 1.654 -4.935 1.00 89.88 81 VAL A CA 1
ATOM 654 C C . VAL A 1 81 ? 3.455 0.419 -5.517 1.00 89.88 81 VAL A C 1
ATOM 656 O O . VAL A 1 81 ? 4.504 -0.001 -5.031 1.00 89.88 81 VAL A O 1
ATOM 659 N N . VAL A 1 82 ? 2.864 -0.140 -6.566 1.00 89.25 82 VAL A N 1
ATOM 660 C CA . VAL A 1 82 ? 3.518 -1.134 -7.416 1.00 89.25 82 VAL A CA 1
ATOM 661 C C . VAL A 1 82 ? 3.976 -0.418 -8.671 1.00 89.25 82 VAL A C 1
ATOM 663 O O . VAL A 1 82 ? 3.203 0.298 -9.302 1.00 89.25 82 VAL A O 1
ATOM 666 N N . TRP A 1 83 ? 5.235 -0.623 -9.024 1.00 90.06 83 TRP A N 1
ATOM 667 C CA . TRP A 1 83 ? 5.890 -0.088 -10.204 1.00 90.06 83 TRP A CA 1
ATOM 668 C C . TRP A 1 83 ? 6.172 -1.214 -11.184 1.00 90.06 83 TRP A C 1
ATOM 670 O O . TRP A 1 83 ? 6.588 -2.300 -10.782 1.00 90.06 83 TRP A O 1
ATOM 680 N N . LYS A 1 84 ? 6.014 -0.930 -12.474 1.00 91.44 84 LYS A N 1
ATOM 681 C CA . LYS A 1 84 ? 6.579 -1.748 -13.541 1.00 91.44 84 LYS A CA 1
ATOM 682 C C . LYS A 1 84 ? 7.718 -0.979 -14.193 1.00 91.44 84 LYS A C 1
ATOM 684 O O . LYS A 1 84 ? 7.520 0.157 -14.629 1.00 91.44 84 LYS A O 1
ATOM 689 N N . ILE A 1 85 ? 8.892 -1.601 -14.233 1.00 93.94 85 ILE A N 1
ATOM 690 C CA . ILE A 1 85 ? 10.036 -1.143 -15.015 1.00 93.94 85 ILE A CA 1
ATOM 691 C C . ILE A 1 85 ? 10.119 -2.005 -16.264 1.00 93.94 85 ILE A C 1
ATOM 693 O O . ILE A 1 85 ? 10.164 -3.231 -16.177 1.00 93.94 85 ILE A O 1
ATOM 697 N N . GLU A 1 86 ? 10.099 -1.357 -17.418 1.00 92.44 86 GLU A N 1
ATOM 698 C CA . GLU A 1 86 ? 10.232 -2.015 -18.710 1.00 92.44 86 GLU A CA 1
ATOM 699 C C . GLU A 1 86 ? 10.867 -1.034 -19.689 1.00 92.44 86 GLU A C 1
ATOM 701 O O . GLU A 1 86 ? 10.456 0.128 -19.767 1.00 92.44 86 GLU A O 1
ATOM 706 N N . ASN A 1 87 ? 11.884 -1.477 -20.431 1.00 91.50 87 ASN A N 1
ATOM 707 C CA . ASN A 1 87 ? 12.580 -0.637 -21.411 1.00 91.50 87 ASN A CA 1
ATOM 708 C C . ASN A 1 87 ? 13.073 0.697 -20.811 1.00 91.50 87 ASN A C 1
ATOM 710 O O . ASN A 1 87 ? 12.927 1.761 -21.421 1.00 91.50 87 ASN A O 1
ATOM 714 N N . ARG A 1 88 ? 13.631 0.652 -19.589 1.00 89.06 88 ARG A N 1
ATOM 715 C CA . ARG A 1 88 ? 14.128 1.826 -18.831 1.00 89.06 88 ARG A CA 1
ATOM 716 C C . ARG A 1 88 ? 13.072 2.897 -18.540 1.00 89.06 88 ARG A C 1
ATOM 718 O O . ARG A 1 88 ? 13.410 4.018 -18.167 1.00 89.06 88 ARG A O 1
ATOM 725 N N . SER A 1 89 ? 11.801 2.560 -18.703 1.00 88.50 89 SER A N 1
ATOM 726 C CA . SER A 1 89 ? 10.672 3.412 -18.357 1.00 88.50 89 SER A CA 1
ATOM 727 C C . SER A 1 89 ? 9.977 2.832 -17.137 1.00 88.50 89 SER A C 1
ATOM 729 O O . SER A 1 89 ? 9.893 1.615 -16.984 1.00 88.50 89 SER A O 1
ATOM 731 N N . SER A 1 90 ? 9.477 3.700 -16.260 1.00 88.44 90 SER A N 1
ATOM 732 C CA . SER A 1 90 ? 8.684 3.286 -15.104 1.00 88.44 90 SER A CA 1
ATOM 733 C C . SER A 1 90 ? 7.254 3.771 -15.240 1.00 88.44 90 SER A C 1
ATOM 735 O O . SER A 1 90 ? 7.033 4.943 -15.544 1.00 88.44 90 SER A O 1
ATOM 737 N N . PHE A 1 91 ? 6.301 2.910 -14.917 1.00 88.50 91 PHE A N 1
ATOM 738 C CA . PHE A 1 91 ? 4.901 3.284 -14.763 1.00 88.50 91 PHE A CA 1
ATOM 739 C C . PHE A 1 91 ? 4.305 2.627 -13.523 1.00 88.50 91 PHE A C 1
ATOM 741 O O . PHE A 1 91 ? 4.858 1.665 -12.990 1.00 88.50 91 PHE A O 1
ATOM 748 N N . CYS A 1 92 ? 3.200 3.189 -13.044 1.00 86.12 92 CYS A N 1
ATOM 749 C CA . CYS A 1 92 ? 2.516 2.772 -11.828 1.00 86.12 92 CYS A CA 1
ATOM 750 C C . CYS A 1 92 ? 1.321 1.878 -12.199 1.00 86.12 92 CYS A C 1
ATOM 752 O O . CYS A 1 92 ? 0.257 2.414 -12.493 1.00 86.12 92 CYS A O 1
ATOM 754 N N . PRO A 1 93 ? 1.463 0.541 -12.249 1.00 81.06 93 PRO A N 1
ATOM 755 C CA . PRO A 1 93 ? 0.335 -0.362 -12.459 1.00 81.06 93 PRO A CA 1
ATOM 756 C C . PRO A 1 93 ? -0.715 -0.302 -11.346 1.00 81.06 93 PRO A C 1
ATOM 758 O O . PRO A 1 93 ? -1.880 -0.597 -11.605 1.00 81.06 93 PRO A O 1
ATOM 761 N N . LEU A 1 94 ? -0.313 0.044 -10.118 1.00 85.81 94 LEU A N 1
ATOM 762 C CA . LEU A 1 94 ? -1.203 0.045 -8.963 1.00 85.81 94 LEU A CA 1
ATOM 763 C C . LEU A 1 94 ? -0.743 1.042 -7.897 1.00 85.81 94 LEU A C 1
ATOM 765 O O . LEU A 1 94 ? 0.417 1.025 -7.482 1.00 85.81 94 LEU A O 1
ATOM 769 N N . ARG A 1 95 ? -1.683 1.831 -7.373 1.00 88.31 95 ARG A N 1
ATOM 770 C CA . ARG A 1 95 ? -1.485 2.671 -6.187 1.00 88.31 95 ARG A CA 1
ATOM 771 C C . ARG A 1 95 ? -2.599 2.435 -5.174 1.00 88.31 95 ARG A C 1
ATOM 773 O O . ARG A 1 95 ? -3.774 2.430 -5.533 1.00 88.31 95 ARG A O 1
ATOM 780 N N . ILE A 1 96 ? -2.228 2.286 -3.908 1.00 88.06 96 ILE A N 1
ATOM 781 C CA . ILE A 1 96 ? -3.158 2.178 -2.786 1.00 88.06 96 ILE A CA 1
ATOM 782 C C . ILE A 1 96 ? -2.977 3.392 -1.896 1.00 88.06 96 ILE A C 1
ATOM 784 O O . ILE A 1 96 ? -1.903 3.599 -1.327 1.00 88.06 96 ILE A O 1
ATOM 788 N N . ASP A 1 97 ? -4.061 4.134 -1.722 1.00 89.38 97 ASP A N 1
ATOM 789 C CA . ASP A 1 97 ? -4.112 5.282 -0.837 1.00 89.38 97 ASP A CA 1
ATOM 790 C C . ASP A 1 97 ? -5.064 5.034 0.331 1.00 89.38 97 ASP A C 1
ATOM 792 O O . ASP A 1 97 ? -6.008 4.245 0.242 1.00 89.38 97 ASP A O 1
ATOM 796 N N . VAL A 1 98 ? -4.863 5.785 1.407 1.00 87.62 98 VAL A N 1
ATOM 797 C CA . VAL A 1 98 ? -5.820 5.906 2.499 1.00 87.62 98 VAL A CA 1
ATOM 798 C C . VAL A 1 98 ? -6.225 7.360 2.692 1.00 87.62 98 VAL A C 1
ATOM 800 O O . VAL A 1 98 ? -5.388 8.248 2.857 1.00 87.62 98 VAL A O 1
ATOM 803 N N . ASP A 1 99 ? -7.528 7.600 2.716 1.00 87.94 99 ASP A N 1
ATOM 804 C CA . ASP A 1 99 ? -8.095 8.834 3.240 1.00 87.94 99 ASP A CA 1
ATOM 805 C C . ASP A 1 99 ? -8.401 8.628 4.715 1.00 87.94 99 ASP A C 1
ATOM 807 O O . ASP A 1 99 ? -9.178 7.744 5.065 1.00 87.94 99 ASP A O 1
ATOM 811 N N . ILE A 1 100 ? -7.803 9.447 5.577 1.00 77.06 100 ILE A N 1
ATOM 812 C CA . ILE A 1 100 ? -8.049 9.417 7.022 1.00 77.06 100 ILE A CA 1
ATOM 813 C C . ILE A 1 100 ? -8.601 10.778 7.416 1.00 77.06 100 ILE A C 1
ATOM 815 O O . ILE A 1 100 ? -7.860 11.768 7.478 1.00 77.06 100 ILE A O 1
ATOM 819 N N . THR A 1 101 ? -9.907 10.819 7.658 1.00 74.62 101 THR A N 1
ATOM 820 C CA . THR A 1 101 ? -10.584 11.976 8.250 1.00 74.62 101 THR A CA 1
ATOM 821 C C . THR A 1 101 ? -10.462 11.956 9.774 1.00 74.62 101 THR A C 1
ATOM 823 O O . THR A 1 101 ? -10.137 12.986 10.360 1.00 74.62 101 THR A O 1
ATOM 826 N N . ASP A 1 102 ? -10.606 10.782 10.397 1.00 70.31 102 ASP A N 1
ATOM 827 C CA . ASP A 1 102 ? -10.292 10.505 11.804 1.00 70.31 102 ASP A CA 1
ATOM 828 C C . ASP A 1 102 ? -10.075 8.986 12.019 1.00 70.31 102 ASP A C 1
ATOM 830 O O . ASP A 1 102 ? -10.132 8.209 11.068 1.00 70.31 102 ASP A O 1
ATOM 834 N N . GLU A 1 103 ? -9.798 8.548 13.253 1.00 64.44 103 GLU A N 1
ATOM 835 C CA . GLU A 1 103 ? -9.524 7.134 13.588 1.00 64.44 103 GLU A CA 1
ATOM 836 C C . GLU A 1 103 ? -10.713 6.183 13.350 1.00 64.44 103 GLU A C 1
ATOM 838 O O . GLU A 1 103 ? -10.543 4.965 13.314 1.00 64.44 103 GLU A O 1
ATOM 843 N N . LYS A 1 104 ? -11.927 6.717 13.202 1.00 67.88 104 LYS A N 1
ATOM 844 C CA . LYS A 1 104 ? -13.158 5.953 12.953 1.00 67.88 104 LYS A CA 1
ATOM 845 C C . LYS A 1 104 ? -13.643 6.095 11.512 1.00 67.88 104 LYS A C 1
ATOM 847 O O . LYS A 1 104 ? -14.385 5.244 11.038 1.00 67.88 104 LYS A O 1
ATOM 852 N N . ASN A 1 105 ? -13.208 7.142 10.819 1.00 72.06 105 ASN A N 1
ATOM 853 C CA . ASN A 1 105 ? -13.600 7.472 9.461 1.00 72.06 105 ASN A CA 1
ATOM 854 C C . ASN A 1 105 ? -12.374 7.457 8.551 1.00 72.06 105 ASN A C 1
ATOM 856 O O . ASN A 1 105 ? -11.640 8.450 8.446 1.00 72.06 105 ASN A O 1
ATOM 860 N N . PHE A 1 106 ? -12.194 6.337 7.856 1.00 77.12 106 PHE A N 1
ATOM 861 C CA . PHE A 1 106 ? -11.199 6.208 6.803 1.00 77.12 106 PHE A CA 1
ATOM 86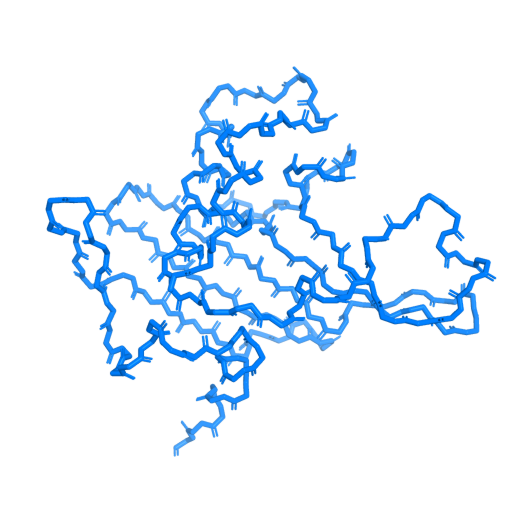2 C C . PHE A 1 106 ? -11.753 5.467 5.584 1.00 77.12 106 PHE A C 1
ATOM 864 O O . PHE A 1 106 ? -12.734 4.720 5.669 1.00 77.12 106 PHE A O 1
ATOM 871 N N . SER A 1 107 ? -11.088 5.650 4.445 1.00 80.75 107 SER A N 1
ATOM 872 C CA . SER A 1 107 ? -11.301 4.819 3.265 1.00 80.75 107 SER A CA 1
ATOM 873 C C . SER A 1 107 ? -9.996 4.419 2.603 1.00 80.75 107 SER A C 1
ATOM 875 O O . SER A 1 107 ? -9.093 5.240 2.474 1.00 80.75 107 SER A O 1
ATOM 877 N N . ILE A 1 108 ? -9.930 3.173 2.141 1.00 81.62 108 ILE A N 1
ATOM 878 C CA . ILE A 1 108 ? -8.863 2.693 1.265 1.00 81.62 108 ILE A CA 1
ATOM 879 C C . ILE A 1 108 ? -9.325 2.899 -0.176 1.00 81.62 108 ILE A C 1
ATOM 881 O O . ILE A 1 108 ? -10.414 2.461 -0.563 1.00 81.62 108 ILE A O 1
ATOM 885 N N . ASN A 1 109 ? -8.496 3.583 -0.957 1.00 84.25 109 ASN A N 1
ATOM 886 C CA . ASN A 1 109 ? -8.705 3.803 -2.379 1.00 84.25 109 ASN A CA 1
ATOM 887 C C . ASN A 1 109 ? -7.640 3.045 -3.165 1.00 84.25 109 ASN A C 1
ATOM 889 O O . ASN A 1 109 ? -6.460 3.102 -2.826 1.00 84.25 109 ASN A O 1
ATOM 893 N N . VAL A 1 110 ? -8.053 2.385 -4.239 1.00 80.44 110 VAL A N 1
ATOM 894 C CA . VAL A 1 110 ? -7.138 1.727 -5.172 1.00 80.44 110 VAL A CA 1
ATOM 895 C C . VAL A 1 110 ? -7.256 2.410 -6.522 1.00 80.44 110 VAL A C 1
ATOM 897 O O . VAL A 1 110 ? -8.365 2.669 -6.995 1.00 80.44 110 VAL A O 1
ATOM 900 N N . TYR A 1 111 ? -6.108 2.700 -7.118 1.00 81.56 111 TYR A N 1
ATOM 901 C CA . TYR A 1 111 ? -5.976 3.300 -8.435 1.00 81.56 111 TYR A CA 1
ATOM 902 C C . TYR A 1 111 ? -5.178 2.362 -9.331 1.00 81.56 111 TYR A C 1
ATOM 904 O O . TYR A 1 111 ? -4.163 1.811 -8.895 1.00 81.56 111 TYR A O 1
ATOM 912 N N . ASP A 1 112 ? -5.630 2.193 -10.568 1.00 80.56 112 ASP A N 1
ATOM 913 C CA . ASP A 1 112 ? -4.887 1.458 -11.588 1.00 80.56 112 ASP A CA 1
ATOM 914 C C . ASP A 1 112 ? -3.963 2.384 -12.402 1.00 80.56 112 ASP A C 1
ATOM 916 O O . ASP A 1 112 ? -3.813 3.577 -12.120 1.00 80.56 112 ASP A O 1
ATOM 920 N N . GLN A 1 113 ? -3.351 1.823 -13.445 1.00 76.56 113 GLN A N 1
ATOM 921 C CA . GLN A 1 113 ? -2.443 2.525 -14.354 1.00 76.56 113 GLN A CA 1
ATOM 922 C C . GLN A 1 113 ? -3.050 3.705 -15.124 1.00 76.56 113 GLN A C 1
ATOM 924 O O . GLN A 1 113 ? -2.301 4.559 -15.596 1.00 76.56 113 GLN A O 1
ATOM 929 N N . SER A 1 114 ? -4.375 3.768 -15.277 1.00 73.19 114 SER A N 1
ATOM 930 C CA . SER A 1 114 ? -5.052 4.911 -15.900 1.00 73.19 114 SER A CA 1
ATOM 931 C C . SER A 1 114 ? -5.192 6.094 -14.935 1.00 73.19 114 SER A C 1
ATOM 933 O O . SER A 1 114 ? -5.526 7.204 -15.348 1.00 73.19 114 SER A O 1
ATOM 935 N N . GLY A 1 115 ? -4.919 5.872 -13.644 1.00 68.62 115 GLY A N 1
ATOM 936 C CA . GLY A 1 115 ? -5.209 6.822 -12.578 1.00 68.62 115 GLY A CA 1
ATOM 937 C C . GLY A 1 115 ? -6.685 6.841 -12.181 1.00 68.62 115 GLY A C 1
ATOM 938 O O . GLY A 1 115 ? -7.056 7.611 -11.292 1.00 68.62 115 GLY A O 1
ATOM 939 N N . GLU A 1 116 ? -7.526 5.999 -12.791 1.00 73.88 116 GLU A N 1
ATOM 940 C CA . GLU A 1 116 ? -8.905 5.824 -12.362 1.00 73.88 116 GLU A CA 1
ATOM 941 C C . GLU A 1 116 ? -8.962 5.073 -11.035 1.00 73.88 116 GLU A C 1
ATOM 943 O O . GLU A 1 116 ? -8.243 4.102 -10.780 1.00 73.88 116 GLU A O 1
ATOM 948 N N . ARG A 1 117 ? -9.841 5.554 -10.154 1.00 75.75 117 ARG A N 1
ATOM 949 C CA . ARG A 1 117 ? -10.129 4.882 -8.894 1.00 75.75 117 ARG A CA 1
ATOM 950 C C . ARG A 1 117 ? -10.974 3.653 -9.194 1.00 75.75 117 ARG A C 1
ATOM 952 O O . ARG A 1 117 ? -12.184 3.768 -9.384 1.00 75.75 117 ARG A O 1
ATOM 959 N N . THR A 1 118 ? -10.346 2.492 -9.159 1.00 69.56 118 THR A N 1
ATOM 960 C CA . THR A 1 118 ? -11.007 1.212 -9.405 1.00 69.56 118 THR A CA 1
ATOM 961 C C . THR A 1 118 ? -11.779 0.728 -8.184 1.00 69.56 118 THR A C 1
ATOM 963 O O . THR A 1 118 ? -12.759 0.001 -8.324 1.00 69.56 118 THR A O 1
ATOM 966 N N . ILE A 1 119 ? -11.384 1.150 -6.973 1.00 70.75 119 ILE A N 1
ATOM 967 C CA . ILE A 1 119 ? -12.008 0.714 -5.717 1.00 70.75 119 ILE A CA 1
ATOM 968 C C . ILE A 1 119 ? -12.029 1.840 -4.681 1.00 70.75 119 ILE A C 1
ATOM 970 O O . ILE A 1 119 ? -11.038 2.542 -4.484 1.00 70.75 119 ILE A O 1
ATOM 974 N N . LYS A 1 120 ? -13.151 1.950 -3.957 1.00 77.06 120 LYS A N 1
ATOM 975 C CA . LYS A 1 120 ? -13.266 2.659 -2.675 1.00 77.06 120 LYS A CA 1
ATOM 976 C C . LYS A 1 120 ? -13.871 1.711 -1.640 1.00 77.06 120 LYS A C 1
ATOM 978 O O . LYS A 1 120 ? -14.913 1.111 -1.913 1.00 77.06 120 LYS A O 1
ATOM 983 N N . ARG A 1 121 ? -13.241 1.577 -0.472 1.00 72.38 121 ARG A N 1
ATOM 984 C CA . ARG A 1 121 ? -13.763 0.790 0.660 1.00 72.38 121 ARG A CA 1
ATOM 985 C C . ARG A 1 121 ? -13.689 1.593 1.946 1.00 72.38 121 ARG A C 1
ATOM 987 O O . ARG A 1 121 ? -12.673 2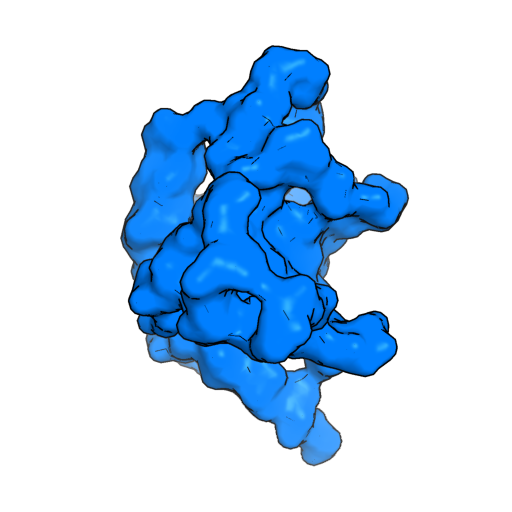.232 2.205 1.00 72.38 121 ARG A O 1
ATOM 994 N N . SER A 1 122 ? -14.755 1.545 2.735 1.00 68.00 122 SER A N 1
ATOM 995 C CA . SER A 1 122 ? -14.866 2.246 4.014 1.00 68.00 122 SER A CA 1
ATOM 996 C C . SER A 1 122 ? -14.827 1.264 5.182 1.00 68.00 122 SER A C 1
ATOM 998 O O . SER A 1 122 ? -15.257 0.116 5.057 1.00 68.00 122 SER A O 1
ATOM 1000 N N . LEU A 1 123 ? -14.309 1.725 6.322 1.00 68.62 123 LEU A N 1
ATOM 1001 C CA . LEU A 1 123 ? -14.474 1.020 7.591 1.00 68.62 123 LEU A CA 1
ATOM 1002 C C . LEU A 1 123 ? -15.944 1.016 7.998 1.00 68.62 123 LEU A C 1
ATOM 1004 O O . LEU A 1 123 ? -16.610 2.043 7.875 1.00 68.62 123 LEU A O 1
ATOM 1008 N N . ILE A 1 124 ? -16.412 -0.105 8.546 1.00 67.75 124 ILE A N 1
ATOM 1009 C CA . ILE A 1 124 ? -17.754 -0.186 9.129 1.00 67.75 124 ILE A CA 1
ATOM 1010 C C . ILE A 1 124 ? -17.716 0.009 10.640 1.00 67.75 124 ILE A C 1
ATOM 1012 O O . ILE A 1 124 ? -18.492 0.801 11.171 1.00 67.75 124 ILE A O 1
ATOM 1016 N N . SER A 1 125 ? -16.807 -0.668 11.345 1.00 69.38 125 SER A N 1
ATOM 1017 C CA . SER A 1 125 ? -16.663 -0.505 12.795 1.00 69.38 125 SER A CA 1
ATOM 1018 C C . SER A 1 125 ? -15.266 -0.883 13.298 1.00 69.38 125 SER A C 1
ATOM 1020 O O . SER A 1 125 ? -14.525 -1.620 12.650 1.00 69.38 125 SER A O 1
ATOM 1022 N N . ASN A 1 126 ? -14.899 -0.358 14.470 1.00 69.25 126 ASN A N 1
ATOM 1023 C CA . ASN A 1 126 ? -13.748 -0.800 15.259 1.00 69.25 126 ASN A CA 1
ATOM 1024 C C . ASN A 1 126 ? -14.264 -1.242 16.630 1.00 69.25 126 ASN A C 1
ATOM 1026 O O . ASN A 1 126 ? -14.816 -0.422 17.367 1.00 69.25 126 ASN A O 1
ATOM 1030 N N . GLU A 1 127 ? -14.076 -2.516 16.967 1.00 73.25 127 GLU A N 1
ATOM 1031 C CA . GLU A 1 127 ? -14.435 -3.065 18.274 1.00 73.25 127 GLU A CA 1
ATOM 1032 C C . GLU A 1 127 ? -13.191 -3.678 18.917 1.00 73.25 127 GLU A C 1
ATOM 1034 O O . GLU A 1 127 ? -12.584 -4.604 18.379 1.00 73.25 127 GLU A O 1
ATOM 1039 N N . ASN A 1 128 ? -12.787 -3.147 20.076 1.00 67.44 128 ASN A N 1
ATOM 1040 C CA . ASN A 1 128 ? -11.622 -3.613 20.839 1.00 67.44 128 ASN A CA 1
ATOM 1041 C C . ASN A 1 128 ? -10.317 -3.696 20.016 1.00 67.44 128 ASN A C 1
ATOM 1043 O O . ASN A 1 128 ? -9.520 -4.613 20.202 1.00 67.44 128 ASN A O 1
ATOM 1047 N N . GLY A 1 129 ? -10.097 -2.751 19.094 1.00 62.91 129 GLY A N 1
ATOM 1048 C CA . GLY A 1 129 ? -8.910 -2.726 18.232 1.00 62.91 129 GLY A CA 1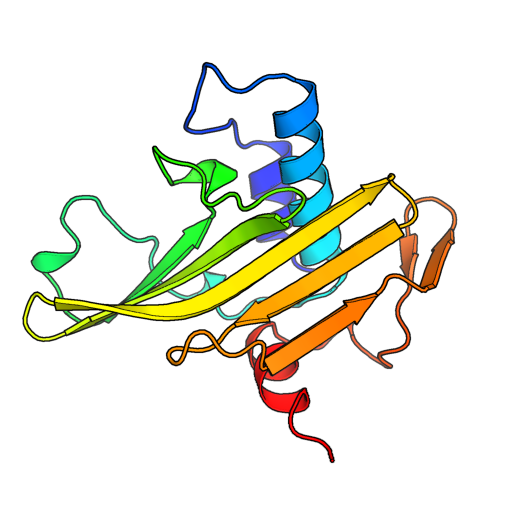
ATOM 1049 C C . GLY A 1 129 ? -8.989 -3.665 17.025 1.00 62.91 129 GLY A C 1
ATOM 1050 O O . GLY A 1 129 ? -8.027 -3.748 16.263 1.00 62.91 129 GLY A O 1
ATOM 1051 N N . THR A 1 130 ? -10.121 -4.349 16.835 1.00 65.94 130 THR A N 1
ATOM 1052 C CA . THR A 1 130 ? -10.415 -5.154 15.646 1.00 65.94 130 THR A CA 1
ATOM 1053 C C . THR A 1 130 ? -11.246 -4.328 14.674 1.00 65.94 130 THR A C 1
ATOM 1055 O O . THR A 1 130 ? -12.284 -3.782 15.046 1.00 65.94 130 THR A O 1
ATOM 1058 N N . TYR A 1 131 ? -10.782 -4.224 13.431 1.00 68.00 131 TYR A N 1
ATOM 1059 C CA . TYR A 1 131 ? -11.432 -3.447 12.378 1.00 68.00 131 TYR A CA 1
ATOM 1060 C C . TYR A 1 131 ? -12.321 -4.338 11.512 1.00 68.00 131 TYR A C 1
ATOM 1062 O O . TYR A 1 131 ? -11.851 -5.358 11.016 1.00 68.00 131 TYR A O 1
ATOM 1070 N N . TYR A 1 132 ? -13.566 -3.916 11.288 1.00 65.94 132 TYR A N 1
ATOM 1071 C CA . TYR A 1 132 ? -14.562 -4.636 10.497 1.00 65.94 132 TYR A CA 1
ATOM 1072 C C . TYR A 1 132 ? -14.908 -3.893 9.205 1.00 65.94 132 TYR A C 1
ATOM 1074 O O . TYR A 1 132 ? -14.946 -2.658 9.144 1.00 65.94 132 TYR A O 1
ATOM 1082 N N . THR A 1 133 ? -15.202 -4.671 8.167 1.00 68.00 133 THR A N 1
ATOM 1083 C CA . THR A 1 133 ? -15.606 -4.208 6.836 1.00 68.00 133 THR A CA 1
ATOM 1084 C C . THR A 1 133 ? -16.806 -5.020 6.334 1.00 68.00 133 THR A C 1
ATOM 1086 O O . THR A 1 133 ? -17.086 -6.095 6.853 1.00 68.00 133 THR A O 1
ATOM 1089 N N . GLU A 1 134 ? -17.514 -4.514 5.323 1.00 68.38 134 GLU A N 1
ATOM 1090 C CA . GLU A 1 134 ? -18.632 -5.197 4.631 1.00 68.38 134 GLU A CA 1
ATOM 1091 C C . GLU A 1 134 ? -18.174 -6.418 3.829 1.00 68.38 134 GLU A C 1
ATOM 1093 O O . GLU A 1 134 ? -18.996 -7.205 3.368 1.00 68.38 134 GLU A O 1
ATOM 1098 N N . ILE A 1 135 ? -16.866 -6.569 3.620 1.00 62.84 135 ILE A N 1
ATOM 1099 C CA . ILE A 1 135 ? -16.309 -7.640 2.804 1.00 62.84 135 ILE A CA 1
ATOM 1100 C C . ILE A 1 135 ? -16.259 -8.928 3.625 1.00 62.84 135 ILE A C 1
ATOM 1102 O O . ILE A 1 135 ? -15.421 -9.083 4.508 1.00 62.84 135 ILE A O 1
ATOM 1106 N N . GLU A 1 136 ? -17.108 -9.887 3.277 1.00 64.81 136 GLU A N 1
ATOM 1107 C CA . GLU A 1 136 ? -17.048 -11.233 3.843 1.00 64.81 136 GLU A CA 1
ATOM 1108 C C . GLU A 1 136 ? -15.721 -11.932 3.473 1.00 64.81 136 GLU A C 1
ATOM 1110 O O . GLU A 1 136 ? -15.285 -11.922 2.309 1.00 64.81 136 GLU A O 1
ATOM 1115 N N . GLY A 1 137 ? -15.063 -12.518 4.480 1.00 66.44 137 GLY A N 1
ATOM 1116 C CA . GLY A 1 137 ? -13.815 -13.273 4.334 1.00 66.44 137 GLY A CA 1
ATOM 1117 C C . GLY A 1 137 ? -12.581 -12.434 3.982 1.00 66.44 137 GLY A C 1
ATOM 1118 O O . GLY A 1 137 ? -11.612 -12.976 3.442 1.00 66.44 137 GLY A O 1
ATOM 1119 N N . TYR A 1 138 ? -12.610 -11.114 4.209 1.00 66.00 138 TYR A N 1
ATOM 1120 C CA . TYR A 1 138 ? -11.524 -10.187 3.858 1.00 66.00 138 TYR A CA 1
ATOM 1121 C C . TYR A 1 138 ? -10.163 -10.614 4.419 1.00 66.00 138 TYR A C 1
ATOM 1123 O O . TYR A 1 138 ? -9.141 -10.490 3.752 1.00 66.00 138 TYR A O 1
ATOM 1131 N N . GLU A 1 139 ? -10.159 -11.203 5.609 1.00 65.12 139 GLU A N 1
ATOM 1132 C CA . GLU A 1 139 ? -8.990 -11.673 6.334 1.00 65.12 139 GLU A CA 1
ATOM 1133 C C .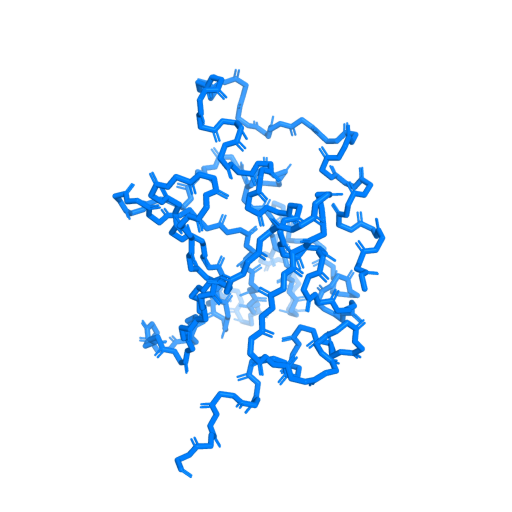 GLU A 1 139 ? -8.227 -12.798 5.630 1.00 65.12 139 GLU A C 1
ATOM 1135 O O . GLU A 1 139 ? -7.113 -13.108 6.054 1.00 65.12 139 GLU A O 1
ATOM 1140 N N . THR A 1 140 ? -8.821 -13.389 4.586 1.00 72.44 140 THR A N 1
ATOM 1141 C CA . THR A 1 140 ? -8.233 -14.433 3.734 1.00 72.44 140 THR A CA 1
ATOM 1142 C C . THR A 1 140 ? -7.907 -13.954 2.318 1.00 72.44 140 THR A C 1
ATOM 1144 O O . THR A 1 140 ? -7.218 -14.664 1.586 1.00 72.44 140 THR A O 1
ATOM 1147 N N . ARG A 1 141 ? -8.360 -12.757 1.916 1.00 74.12 141 ARG A N 1
ATOM 1148 C CA . ARG A 1 141 ? -8.146 -12.239 0.558 1.00 74.12 141 ARG A CA 1
ATOM 1149 C C . ARG A 1 141 ? -6.756 -11.643 0.421 1.00 74.12 141 ARG A C 1
ATOM 1151 O O . ARG A 1 141 ? -6.352 -10.801 1.218 1.00 74.12 141 ARG A O 1
ATOM 1158 N N . THR A 1 142 ? -6.045 -12.040 -0.624 1.00 78.12 142 THR A N 1
ATOM 1159 C CA . THR A 1 142 ? -4.798 -11.384 -1.028 1.00 78.12 142 THR A CA 1
ATOM 1160 C C . THR A 1 142 ? -5.066 -9.956 -1.491 1.00 78.12 142 THR A C 1
ATOM 1162 O O . THR A 1 142 ? -6.192 -9.595 -1.864 1.00 78.12 142 THR A O 1
ATOM 1165 N N . LEU A 1 143 ? -4.035 -9.118 -1.474 1.00 72.94 143 LEU A N 1
ATOM 1166 C CA . LEU A 1 143 ? -4.196 -7.736 -1.879 1.00 72.94 143 LEU A CA 1
ATOM 1167 C C . LEU A 1 143 ? -4.541 -7.650 -3.382 1.00 72.94 143 LEU A C 1
ATOM 1169 O O . LEU A 1 143 ? -5.378 -6.825 -3.738 1.00 72.94 143 LEU A O 1
ATOM 1173 N N . SER A 1 144 ? -4.048 -8.537 -4.262 1.00 70.75 144 SER A N 1
ATOM 1174 C CA . SER A 1 144 ? -4.478 -8.564 -5.679 1.00 70.75 144 SER A CA 1
ATOM 1175 C C . SER A 1 144 ? -5.925 -9.035 -5.875 1.00 70.75 144 SER A C 1
ATOM 1177 O O . SER A 1 144 ? -6.630 -8.544 -6.763 1.00 70.75 144 SER A O 1
ATOM 1179 N N . GLN A 1 145 ? -6.426 -9.942 -5.031 1.00 74.88 145 GLN A N 1
ATOM 1180 C CA . GLN A 1 145 ? -7.838 -10.346 -5.044 1.00 74.88 145 GLN A CA 1
ATOM 1181 C C . GLN A 1 145 ? -8.760 -9.198 -4.641 1.00 74.88 145 GLN A C 1
ATOM 1183 O O . GLN A 1 145 ? -9.851 -9.051 -5.194 1.00 74.88 145 GLN A O 1
ATOM 1188 N N . LEU A 1 146 ? -8.323 -8.356 -3.702 1.00 68.12 146 LEU A N 1
ATOM 1189 C CA .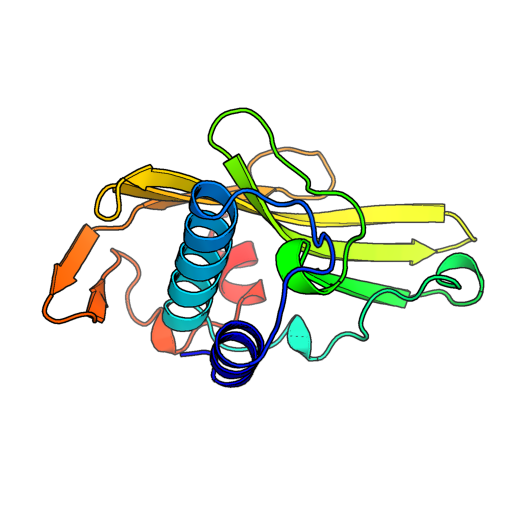 LEU A 1 146 ? -9.049 -7.132 -3.384 1.00 68.12 146 LEU A CA 1
ATOM 1190 C C . LEU A 1 146 ? -9.077 -6.179 -4.579 1.00 68.12 146 LEU A C 1
ATOM 1192 O O . LEU A 1 146 ? -10.131 -5.612 -4.832 1.00 68.12 146 LEU A O 1
ATOM 1196 N N . VAL A 1 147 ? -7.985 -6.070 -5.343 1.00 64.12 147 VAL A N 1
ATOM 1197 C CA . VAL A 1 147 ? -7.883 -5.236 -6.559 1.00 64.12 147 VAL A CA 1
ATOM 1198 C C . VAL A 1 147 ? -8.788 -5.737 -7.694 1.00 64.12 147 VAL A C 1
ATOM 1200 O O . VAL A 1 147 ? -9.408 -4.938 -8.390 1.00 64.12 147 VAL A O 1
ATOM 1203 N N . THR A 1 148 ? -8.897 -7.052 -7.886 1.00 62.72 148 THR A N 1
ATOM 1204 C CA . THR A 1 148 ? -9.678 -7.654 -8.987 1.00 62.72 148 THR A CA 1
ATOM 1205 C C . THR A 1 148 ? -11.169 -7.784 -8.668 1.00 62.72 148 THR A C 1
ATOM 1207 O O . THR A 1 148 ? -12.007 -7.622 -9.553 1.00 62.72 148 THR A O 1
ATOM 1210 N N . GLY A 1 149 ? -11.528 -7.989 -7.397 1.00 55.12 149 GLY A N 1
ATOM 1211 C CA . GLY A 1 149 ? -12.917 -8.087 -6.934 1.00 55.12 149 GLY A CA 1
ATOM 1212 C C . GLY A 1 149 ? -13.693 -6.762 -6.905 1.00 55.12 149 GLY A C 1
ATOM 1213 O O . GLY A 1 149 ? -14.856 -6.749 -6.511 1.00 55.12 149 GLY A O 1
ATOM 1214 N N . GLY A 1 150 ? -13.064 -5.645 -7.289 1.00 47.19 150 GLY A N 1
ATOM 1215 C CA . GLY A 1 150 ? -13.709 -4.339 -7.465 1.00 47.19 150 GLY A CA 1
ATOM 1216 C C . GLY A 1 150 ? -14.555 -4.211 -8.732 1.00 47.19 150 GLY A C 1
ATOM 1217 O O . GLY A 1 150 ? -15.383 -3.308 -8.812 1.00 47.19 150 GLY A O 1
ATOM 1218 N N . ILE A 1 151 ? -14.385 -5.127 -9.689 1.00 39.28 151 ILE A N 1
ATOM 1219 C CA . ILE A 1 151 ? -15.156 -5.181 -10.935 1.00 39.28 151 ILE A CA 1
ATOM 1220 C C . ILE A 1 151 ? -16.312 -6.172 -10.758 1.00 39.28 151 ILE A C 1
ATOM 1222 O O . ILE A 1 151 ? -16.390 -7.202 -11.421 1.00 39.28 151 ILE A O 1
ATOM 1226 N N . ALA A 1 152 ? -17.202 -5.888 -9.816 1.00 31.70 152 ALA A N 1
ATOM 1227 C CA . ALA A 1 152 ? -18.540 -6.460 -9.824 1.00 31.70 152 ALA A CA 1
ATOM 1228 C C . ALA A 1 152 ? -19.504 -5.283 -9.970 1.00 31.70 152 ALA A C 1
ATOM 1230 O O . ALA A 1 152 ? -19.735 -4.543 -9.013 1.00 31.70 152 ALA A O 1
ATOM 1231 N N . GLN A 1 153 ? -19.947 -5.066 -11.212 1.00 32.75 153 GLN A N 1
ATOM 1232 C CA . GLN A 1 153 ? -21.190 -4.347 -11.485 1.00 32.75 153 GLN A CA 1
ATOM 1233 C C . GLN A 1 153 ? -22.369 -5.202 -11.026 1.00 32.75 153 GLN A C 1
ATOM 1235 O O . GLN A 1 153 ? -22.281 -6.441 -11.193 1.00 32.75 153 GLN A O 1
#

Secondary structure (DSSP, 8-state):
--HHHHHHHHH---S-TT--HHHHHHHHHHHHHHHHH-BSSGGGSPBPPTTGGGS-EEEEE-HHHH-SS--EETTEEEEEEEEEEETTEEEEEEEEEEEESSSS-EEEEEEETTS-EEEEEE--EEETTEEE-SSTTGGG-BHHHHHHTT---

pLDDT: mean 79.34, std 11.53, range [31.7, 93.94]

Sequence (153 aa):
MNKTLKEMVETGKPKLPHLEEKEIRKYQFGLLLLSSFVCEDFLDLPVLSDHKYDTDGLFYTISYLHDSQLGYSGTSRTLLVVWKIENRSSFCPLRIDVDITDEKNFSINVYDQSGERTIKRSLISNENGTYYTEIEGYETRTLSQLVTGGIAQ

Radius of gyration: 15.15 Å; chains: 1; bounding box: 40×31×42 Å

Foldseek 3Di:
DAPVLLVCLVPAAFPAPPDDPVVNVVLSLVSVVVNLQAYADLVVAAAQDPPNLVDFDKHKDQNRHHNNDWDDDVQKGWGMWIWTHDPSDIFTQKTWIKRPPDSQWIWIWIAGRVRDTLDIFIWDDADPNRTDGPDPPSNPHHPVNVSVVSPDD